Protein AF-A0A087UBI2-F1 (afdb_monomer_lite)

Sequence (78 aa):
MSFLGRARKEDLQNLATELGVQVTADLKIVDLKQKIIESRDYDEVFVKEVLNTIIEDRKEREEREERRRQEEERRRQE

pLDDT: mean 90.72, std 5.61, range [56.94, 95.69]

Secondary structure (DSSP, 8-state):
--GGGGS-HHHHHHHHHHTT----TT--HHHHHHHHHT-TT--HHHHHHHHHHHHHHHHHHHHHHHHHHHHHHHHHH-

Radius of gyration: 16.37 Å; chains: 1; bounding box: 36×21×47 Å

Foldseek 3Di:
DQLLVVDDPVLLQVLCVVLVHDDDPPDDSVNSVVSQCPRPPNDSVVSNVSSVVSVVVVVVVVVVVVVVVVVVVVVVVD

Organism: Stegodyphus mimosarum (NCBI:txid407821)

Structure (mmCIF, N/CA/C/O backbone):
data_AF-A0A087UBI2-F1
#
_entry.id   AF-A0A087UBI2-F1
#
loop_
_atom_site.group_PDB
_atom_site.id
_atom_site.type_symbol
_atom_site.label_atom_id
_atom_site.label_alt_id
_atom_site.label_comp_id
_atom_site.label_asym_id
_atom_site.label_entity_id
_atom_site.label_seq_id
_atom_site.pdbx_PDB_ins_code
_atom_site.Cartn_x
_atom_site.Cartn_y
_atom_site.Cartn_z
_atom_site.occupancy
_atom_site.B_iso_or_equiv
_atom_site.auth_seq_id
_atom_site.auth_comp_id
_atom_site.auth_asym_id
_atom_site.auth_atom_id
_atom_site.pdbx_PDB_model_num
ATOM 1 N N . MET A 1 1 ? 2.308 12.872 13.520 1.00 56.94 1 MET A N 1
ATOM 2 C CA . MET A 1 1 ? 2.035 12.439 12.130 1.00 56.94 1 MET A CA 1
ATOM 3 C C . MET A 1 1 ? 1.645 10.972 12.166 1.00 56.94 1 MET A C 1
ATOM 5 O O . MET A 1 1 ? 2.395 10.201 12.745 1.00 56.94 1 MET A O 1
ATOM 9 N N . SER A 1 2 ? 0.496 10.593 11.603 1.00 76.69 2 SER A N 1
ATOM 10 C CA . SER A 1 2 ? 0.087 9.182 11.509 1.00 76.69 2 SER A CA 1
ATOM 11 C C . SER A 1 2 ? 0.944 8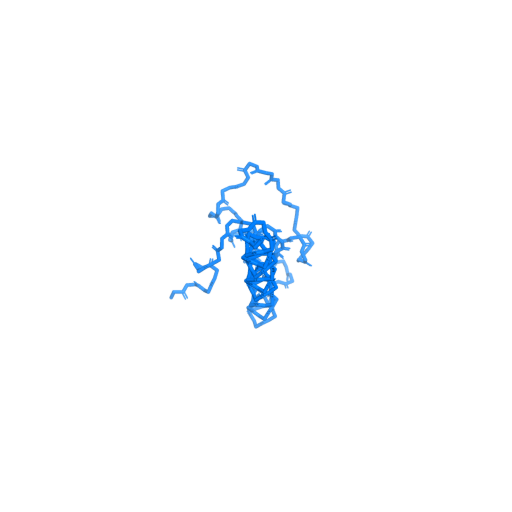.452 10.466 1.00 76.69 2 SER A C 1
ATOM 13 O O . SER A 1 2 ? 1.163 8.985 9.374 1.00 76.69 2 SER A O 1
ATOM 15 N N . PHE A 1 3 ? 1.427 7.247 10.783 1.00 86.00 3 PHE A N 1
ATOM 16 C CA . PHE A 1 3 ? 2.223 6.416 9.867 1.00 86.00 3 PHE A CA 1
ATOM 17 C C . PHE A 1 3 ? 1.432 6.026 8.603 1.00 86.00 3 PHE A C 1
ATOM 19 O O . PHE A 1 3 ? 1.995 6.005 7.509 1.00 86.00 3 PHE A O 1
ATOM 26 N N . LEU A 1 4 ? 0.103 5.896 8.721 1.00 89.38 4 LEU A N 1
ATOM 27 C CA . LEU A 1 4 ? -0.830 5.708 7.602 1.00 89.38 4 LEU A CA 1
ATOM 28 C C . LEU A 1 4 ? -0.794 6.869 6.589 1.00 89.38 4 LEU A C 1
ATOM 30 O O . LEU A 1 4 ? -1.275 6.750 5.465 1.00 89.38 4 LEU A O 1
ATOM 34 N N . GLY A 1 5 ? -0.251 8.030 6.972 1.00 87.56 5 GLY A N 1
ATOM 35 C CA . GLY A 1 5 ? -0.103 9.199 6.106 1.00 87.56 5 GLY A CA 1
ATOM 36 C C . GLY A 1 5 ? 0.827 8.989 4.910 1.00 87.56 5 GLY A C 1
ATOM 37 O O . GLY A 1 5 ? 0.660 9.677 3.909 1.00 87.56 5 GLY A O 1
ATOM 38 N N . ARG A 1 6 ? 1.778 8.052 5.005 1.00 87.31 6 ARG A N 1
ATOM 39 C CA . ARG A 1 6 ? 2.793 7.789 3.969 1.00 87.31 6 ARG A CA 1
ATOM 40 C C . ARG A 1 6 ? 2.379 6.714 2.958 1.00 87.31 6 ARG A C 1
ATOM 42 O O . ARG A 1 6 ? 3.043 6.556 1.938 1.00 87.31 6 ARG A O 1
ATOM 49 N N . ALA A 1 7 ? 1.312 5.983 3.255 1.00 91.12 7 ALA A N 1
ATOM 50 C CA . ALA A 1 7 ? 0.812 4.878 2.453 1.00 91.12 7 ALA A CA 1
ATOM 51 C C . ALA A 1 7 ? -0.047 5.356 1.274 1.00 91.12 7 ALA A C 1
ATOM 53 O O . ALA A 1 7 ? -0.772 6.352 1.381 1.00 91.12 7 ALA A O 1
ATOM 54 N N . ARG A 1 8 ? 0.012 4.630 0.152 1.00 93.00 8 ARG A N 1
ATOM 55 C CA . ARG A 1 8 ? -0.903 4.829 -0.982 1.00 93.00 8 ARG A CA 1
ATOM 56 C C . ARG A 1 8 ? -2.284 4.258 -0.638 1.00 93.00 8 ARG A C 1
ATOM 58 O O . ARG A 1 8 ? -2.436 3.485 0.303 1.00 93.00 8 ARG A O 1
ATOM 65 N N . LYS A 1 9 ? -3.305 4.633 -1.421 1.00 92.38 9 LYS A N 1
ATOM 66 C CA . LYS A 1 9 ? -4.673 4.108 -1.250 1.00 92.38 9 LYS A CA 1
ATOM 67 C C . LYS A 1 9 ? -4.687 2.576 -1.281 1.00 92.38 9 LYS A C 1
ATOM 69 O O . LYS A 1 9 ? -5.282 1.981 -0.397 1.00 92.38 9 LYS A O 1
ATOM 74 N N . GLU A 1 10 ? -3.994 1.974 -2.242 1.00 92.25 10 GLU A N 1
ATOM 75 C CA . GLU A 1 10 ? -3.884 0.518 -2.390 1.00 92.25 10 GLU A CA 1
ATOM 76 C C . GLU A 1 10 ? -3.288 -0.158 -1.146 1.00 92.25 10 GLU A C 1
ATOM 78 O O . GLU A 1 10 ? -3.869 -1.110 -0.636 1.00 92.25 10 GLU A O 1
ATOM 83 N N . ASP A 1 11 ? -2.206 0.390 -0.580 1.00 94.31 11 ASP A N 1
ATOM 84 C CA . ASP A 1 11 ? -1.590 -0.165 0.635 1.00 94.31 11 ASP A CA 1
ATOM 85 C C . ASP A 1 11 ? -2.574 -0.171 1.814 1.00 94.31 11 ASP A C 1
ATOM 87 O O . ASP A 1 11 ? -2.641 -1.128 2.578 1.00 94.31 11 ASP A O 1
ATOM 91 N N . LEU A 1 12 ? -3.361 0.902 1.951 1.00 93.75 12 LEU A N 1
ATOM 92 C CA . LEU A 1 12 ? -4.377 1.023 2.997 1.00 93.7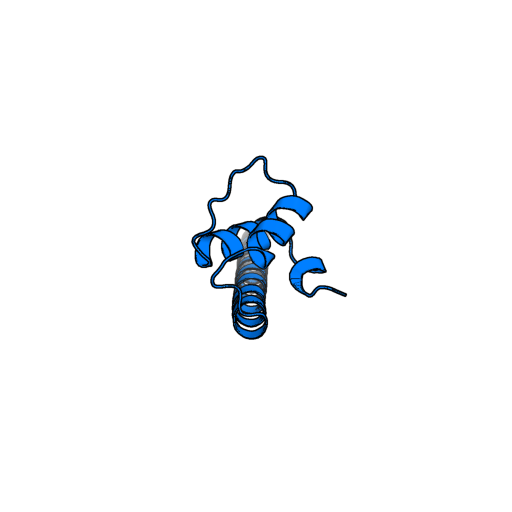5 12 LEU A CA 1
ATOM 93 C C . LEU A 1 12 ? -5.558 0.073 2.764 1.00 93.75 12 LEU A C 1
ATOM 95 O O . LEU A 1 12 ? -6.145 -0.406 3.728 1.00 93.75 12 LEU A O 1
ATOM 99 N N . GLN A 1 13 ? -5.916 -0.204 1.508 1.00 93.62 13 GLN A N 1
ATOM 100 C CA . GLN A 1 13 ? -6.946 -1.189 1.174 1.00 93.62 13 GLN A CA 1
ATOM 101 C C . GLN A 1 13 ? -6.478 -2.611 1.506 1.00 93.62 13 GLN A C 1
ATOM 103 O O . GLN A 1 13 ? -7.239 -3.377 2.096 1.00 93.62 13 GLN A O 1
ATOM 108 N N . ASN A 1 14 ? -5.221 -2.941 1.203 1.00 93.56 14 ASN A N 1
ATOM 109 C CA . ASN A 1 14 ? -4.629 -4.227 1.570 1.00 93.56 14 ASN A CA 1
ATOM 110 C C . ASN A 1 14 ? -4.566 -4.382 3.093 1.00 93.56 14 ASN A C 1
ATOM 112 O O . ASN A 1 14 ? -5.049 -5.373 3.626 1.00 93.56 14 ASN A O 1
ATOM 116 N N . LEU A 1 15 ? -4.085 -3.358 3.803 1.00 93.50 15 LEU A N 1
ATOM 117 C CA . LEU A 1 15 ? -4.029 -3.352 5.264 1.00 93.50 15 LEU A CA 1
ATOM 118 C C . LEU A 1 15 ? -5.413 -3.516 5.908 1.00 93.50 15 LEU A C 1
ATOM 120 O O . LEU A 1 15 ? -5.573 -4.290 6.844 1.00 93.50 15 LEU A O 1
ATOM 124 N N . ALA A 1 16 ? -6.426 -2.804 5.412 1.00 92.69 16 ALA A N 1
ATOM 125 C CA . ALA A 1 16 ? -7.793 -2.957 5.900 1.00 92.69 16 ALA A CA 1
ATOM 126 C C . ALA A 1 16 ? -8.329 -4.379 5.645 1.00 92.69 16 ALA A C 1
ATOM 128 O O . ALA A 1 16 ? -8.968 -4.950 6.523 1.00 92.69 16 ALA A O 1
ATOM 129 N N . THR A 1 17 ? -8.008 -4.976 4.495 1.00 92.00 17 THR A N 1
ATOM 130 C CA . THR A 1 17 ? -8.386 -6.362 4.177 1.00 92.00 17 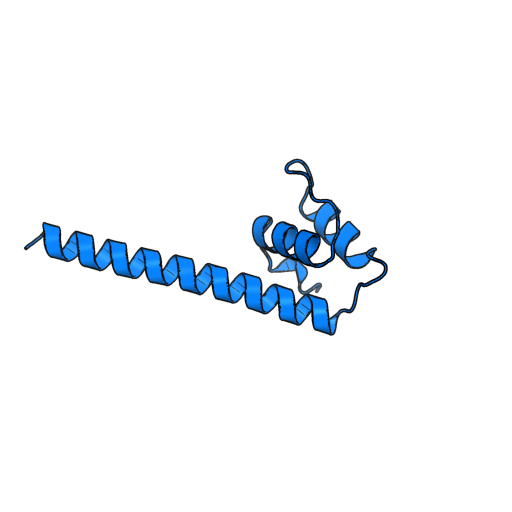THR A CA 1
ATOM 131 C C . THR A 1 17 ? -7.722 -7.366 5.125 1.00 92.00 17 THR A C 1
ATOM 133 O O . THR A 1 17 ? -8.406 -8.256 5.622 1.00 92.00 17 THR A O 1
ATOM 136 N N . GLU A 1 18 ? -6.434 -7.190 5.440 1.00 90.75 18 GLU A N 1
ATOM 137 C CA . GLU A 1 18 ? -5.707 -8.023 6.417 1.00 90.75 18 GLU A CA 1
ATOM 138 C C . GLU A 1 18 ? -6.292 -7.919 7.831 1.00 90.75 18 GLU A C 1
ATOM 140 O O . GLU A 1 18 ? -6.346 -8.896 8.573 1.00 90.75 18 GLU A O 1
ATOM 145 N N . LEU A 1 19 ? -6.812 -6.745 8.194 1.00 90.38 19 LEU A N 1
ATOM 146 C CA . LEU A 1 19 ? -7.517 -6.529 9.459 1.00 90.38 19 LEU A CA 1
ATOM 147 C C . LEU A 1 19 ? -8.971 -7.032 9.441 1.00 90.38 19 LEU A C 1
ATOM 149 O O . LEU A 1 19 ? -9.723 -6.759 10.376 1.00 90.38 19 LEU A O 1
ATOM 153 N N . GLY A 1 20 ? -9.408 -7.710 8.374 1.00 89.50 20 GLY A N 1
ATOM 154 C CA . GLY A 1 20 ? -10.787 -8.183 8.217 1.00 89.50 20 GLY A CA 1
ATOM 155 C C . GLY A 1 20 ? -11.814 -7.059 8.035 1.00 89.50 20 GLY A C 1
ATOM 156 O O . GLY A 1 20 ? -13.020 -7.284 8.152 1.00 89.50 20 GLY A O 1
ATOM 157 N N . VAL A 1 21 ? -11.363 -5.837 7.748 1.00 90.62 21 VAL A N 1
ATOM 158 C CA . VAL A 1 21 ? -12.225 -4.680 7.507 1.00 90.62 21 VAL A CA 1
ATOM 159 C C . VAL A 1 21 ? -12.734 -4.733 6.072 1.00 90.62 21 VAL A C 1
ATOM 161 O O . VAL A 1 21 ? -11.965 -4.823 5.119 1.00 90.62 21 VAL A O 1
ATOM 164 N N . GLN A 1 22 ? -14.050 -4.618 5.895 1.00 88.44 22 GLN A N 1
ATOM 165 C CA . GLN A 1 22 ? -14.642 -4.587 4.563 1.00 88.44 22 GLN A CA 1
ATOM 166 C C . GLN A 1 22 ? -14.234 -3.313 3.809 1.00 88.44 22 GLN A C 1
ATOM 168 O O . GLN A 1 22 ? -14.568 -2.191 4.207 1.00 88.44 22 GLN A O 1
ATOM 173 N N . VAL A 1 23 ? -13.541 -3.507 2.688 1.00 87.75 23 VAL A N 1
ATOM 174 C CA . VAL A 1 23 ? -13.056 -2.438 1.816 1.00 87.75 23 VAL A CA 1
ATOM 175 C C . VAL A 1 23 ? -13.883 -2.397 0.537 1.00 87.75 23 VAL A C 1
ATOM 177 O O . VAL A 1 23 ? -14.016 -3.404 -0.153 1.00 87.75 23 VAL A O 1
ATOM 180 N N . THR A 1 24 ? -14.417 -1.228 0.186 1.00 87.00 24 THR A N 1
ATOM 181 C CA . THR A 1 24 ? -15.020 -0.984 -1.132 1.00 87.00 24 THR A CA 1
ATOM 182 C C . THR A 1 24 ? -14.145 -0.034 -1.949 1.00 87.00 24 THR A C 1
ATOM 184 O O . THR A 1 24 ? -13.384 0.770 -1.399 1.00 87.00 24 THR A O 1
ATOM 187 N N . ALA A 1 25 ? -14.222 -0.128 -3.280 1.00 82.62 25 ALA A N 1
ATOM 188 C CA . ALA A 1 25 ? -13.415 0.690 -4.190 1.00 82.62 25 ALA A CA 1
ATOM 189 C C . ALA A 1 25 ? -13.671 2.204 -4.022 1.00 82.62 25 ALA A C 1
ATOM 191 O O . ALA A 1 25 ? -12.757 3.017 -4.202 1.00 82.62 25 ALA A O 1
ATOM 192 N N . ASP A 1 26 ? -14.882 2.566 -3.594 1.00 88.00 26 ASP A N 1
ATOM 193 C CA . ASP A 1 26 ? -15.345 3.947 -3.435 1.00 88.00 26 ASP A CA 1
ATOM 194 C C . ASP A 1 26 ? -14.831 4.631 -2.161 1.00 88.00 26 ASP A C 1
ATOM 196 O O . ASP A 1 26 ? -14.932 5.854 -2.034 1.00 88.00 26 ASP A O 1
ATOM 200 N N . LEU A 1 27 ? -14.244 3.878 -1.221 1.00 90.38 27 LEU A N 1
ATOM 201 C CA . LEU A 1 27 ? -13.736 4.453 0.024 1.00 90.38 27 LEU A CA 1
ATOM 202 C C . LEU A 1 27 ? -12.626 5.471 -0.252 1.00 90.38 27 LEU A C 1
ATOM 204 O O . LEU A 1 27 ? -11.686 5.234 -1.029 1.00 90.38 27 LEU A O 1
ATOM 208 N N . LYS A 1 28 ? -12.714 6.621 0.421 1.00 91.94 28 LYS A N 1
ATOM 209 C CA . LYS A 1 28 ? -11.650 7.624 0.401 1.00 91.94 28 LYS A CA 1
ATOM 210 C C . LYS A 1 28 ? -10.522 7.185 1.327 1.00 91.94 28 LYS A C 1
ATOM 212 O O . LYS A 1 28 ? -10.718 6.434 2.275 1.00 91.94 28 LYS A O 1
ATOM 217 N N . ILE A 1 29 ? -9.327 7.727 1.095 1.00 91.19 29 ILE A N 1
ATOM 218 C CA . ILE A 1 29 ? -8.152 7.482 1.950 1.00 91.19 29 ILE A CA 1
ATOM 219 C C . ILE A 1 29 ? -8.444 7.828 3.417 1.00 91.19 29 ILE A C 1
ATOM 221 O O . ILE A 1 29 ? -7.971 7.137 4.313 1.00 91.19 29 ILE A O 1
ATOM 225 N N . VAL A 1 30 ? -9.212 8.892 3.663 1.00 91.00 30 VAL A N 1
ATOM 226 C CA . VAL A 1 30 ? -9.601 9.298 5.021 1.00 91.00 30 VAL A CA 1
ATOM 227 C C . VAL A 1 30 ? -10.497 8.240 5.666 1.00 91.00 30 VAL A C 1
ATOM 229 O O . VAL A 1 30 ? -10.215 7.825 6.784 1.00 91.00 30 VAL A O 1
ATOM 232 N N . ASP A 1 31 ? -11.495 7.739 4.935 1.00 91.94 31 ASP A N 1
ATOM 233 C CA . ASP A 1 31 ? -12.419 6.712 5.433 1.00 91.94 31 ASP A CA 1
ATOM 234 C C . ASP A 1 31 ? -11.695 5.386 5.709 1.00 91.94 31 ASP A C 1
ATOM 236 O O . ASP A 1 31 ? -11.960 4.736 6.715 1.00 91.94 31 ASP A O 1
ATOM 240 N N . LEU A 1 32 ? -10.736 5.003 4.855 1.00 92.19 32 LEU A N 1
ATOM 241 C CA . LEU A 1 32 ? -9.898 3.815 5.067 1.00 92.19 32 LEU A CA 1
ATOM 242 C C . LEU A 1 32 ? -9.088 3.926 6.358 1.00 92.19 32 LEU A C 1
ATOM 244 O O . LEU A 1 32 ? -9.101 3.012 7.177 1.00 92.19 32 LEU A O 1
ATOM 248 N N . LYS A 1 33 ? -8.413 5.064 6.560 1.00 91.81 33 LYS A N 1
ATOM 249 C CA . LYS A 1 33 ? -7.627 5.320 7.775 1.00 91.81 33 LYS A CA 1
ATOM 250 C C . LYS A 1 33 ? -8.500 5.250 9.018 1.00 91.81 33 LYS A C 1
ATOM 252 O O . LYS A 1 33 ? -8.098 4.632 9.996 1.00 91.81 33 LYS A O 1
ATOM 257 N N . GLN A 1 34 ? -9.682 5.855 8.952 1.00 92.00 34 GLN A N 1
ATOM 258 C CA . GLN A 1 34 ? -10.620 5.858 10.062 1.00 92.00 34 GLN A CA 1
ATOM 259 C C . GLN A 1 34 ? -11.074 4.434 10.400 1.00 92.00 34 GLN A C 1
ATOM 261 O O . GLN A 1 34 ? -10.945 4.018 11.543 1.00 92.00 34 GLN A O 1
ATOM 266 N N . LYS A 1 35 ? -11.490 3.646 9.401 1.00 92.19 35 LYS A N 1
ATOM 267 C CA . LYS A 1 35 ? -11.925 2.256 9.602 1.00 92.19 35 LYS A CA 1
ATOM 268 C C . LYS A 1 35 ? -10.832 1.338 10.150 1.00 92.19 35 LYS A C 1
ATOM 270 O O . LYS A 1 35 ? -11.139 0.446 10.930 1.00 92.19 35 LYS A O 1
ATOM 275 N N . ILE A 1 36 ? -9.577 1.545 9.747 1.00 91.50 36 ILE A N 1
ATOM 276 C CA . ILE A 1 36 ? -8.430 0.801 10.286 1.00 91.50 36 ILE A CA 1
ATOM 277 C C . ILE A 1 36 ? -8.262 1.105 11.778 1.00 91.50 36 ILE A C 1
ATOM 279 O O . ILE A 1 36 ? -8.152 0.180 12.572 1.00 91.50 36 ILE A O 1
ATOM 283 N N . ILE A 1 37 ? -8.279 2.388 12.153 1.00 90.62 37 ILE A N 1
ATOM 284 C CA . ILE A 1 37 ? -8.097 2.836 13.545 1.00 90.62 37 ILE A CA 1
ATOM 285 C C . ILE A 1 37 ? -9.292 2.441 14.427 1.00 90.62 37 ILE A C 1
ATOM 287 O O . ILE A 1 37 ? -9.118 2.139 15.601 1.00 90.62 37 ILE A O 1
ATOM 291 N N . GLU A 1 38 ? -10.503 2.436 13.869 1.00 90.94 38 GLU A N 1
ATOM 292 C CA . GLU A 1 38 ? -11.735 2.020 14.552 1.00 90.94 38 GLU A CA 1
ATOM 293 C C . GLU A 1 38 ? -11.909 0.496 14.624 1.00 90.94 38 GLU A C 1
ATOM 295 O O . GLU A 1 38 ? -12.868 0.021 15.238 1.00 90.94 38 GLU A O 1
ATOM 300 N N . SER A 1 39 ? -11.015 -0.283 14.004 1.00 89.31 39 SER A N 1
ATOM 301 C CA . SER A 1 39 ? -11.065 -1.739 14.097 1.00 89.31 39 SER A CA 1
ATOM 302 C C . SER A 1 39 ? -10.877 -2.180 15.546 1.00 89.31 39 SER A C 1
ATOM 304 O O . SER A 1 39 ? -9.991 -1.702 16.253 1.00 89.31 39 SER A O 1
ATOM 306 N N . ARG A 1 40 ? -11.699 -3.135 15.990 1.00 87.38 40 ARG A N 1
ATOM 307 C CA . ARG A 1 40 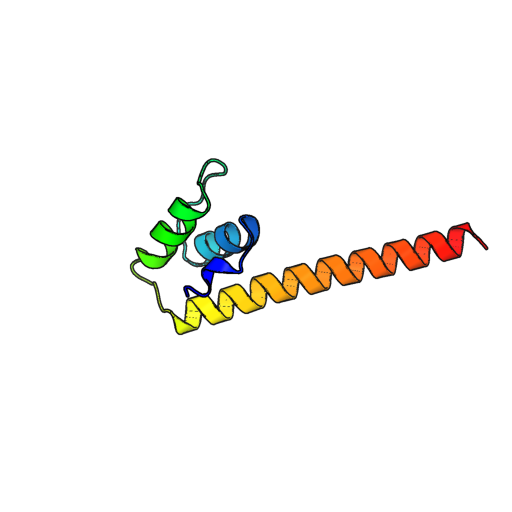? -11.608 -3.702 17.343 1.00 87.38 40 ARG A CA 1
ATOM 308 C C . ARG A 1 40 ? -10.244 -4.343 17.608 1.00 87.38 40 ARG A C 1
ATOM 310 O O . ARG A 1 40 ? -9.786 -4.334 18.746 1.00 87.38 40 ARG A O 1
ATOM 317 N N . ASP A 1 41 ? -9.624 -4.859 16.556 1.00 82.25 41 ASP A N 1
ATOM 318 C CA . ASP A 1 41 ? -8.337 -5.547 16.597 1.00 82.25 41 ASP A CA 1
ATOM 319 C C . ASP A 1 41 ? -7.181 -4.616 16.183 1.00 82.25 41 ASP A C 1
ATOM 321 O O . ASP A 1 41 ? -6.113 -5.072 15.778 1.00 82.25 41 ASP A O 1
ATOM 325 N N . TYR A 1 42 ? -7.387 -3.293 16.250 1.00 88.69 42 TYR A N 1
ATOM 326 C CA . TYR A 1 42 ? -6.338 -2.321 15.969 1.00 88.69 42 TYR A CA 1
ATOM 327 C C . TYR A 1 42 ? -5.242 -2.381 17.040 1.00 88.69 42 TYR A C 1
ATOM 329 O O . TYR A 1 42 ? -5.424 -1.941 18.176 1.00 88.69 42 TYR A O 1
ATOM 337 N N . ASP A 1 43 ? -4.074 -2.863 16.633 1.00 91.44 43 ASP A N 1
ATOM 338 C CA . ASP A 1 43 ? -2.821 -2.735 17.368 1.00 91.44 43 ASP A CA 1
ATOM 339 C C . ASP A 1 43 ? -1.855 -1.874 16.547 1.00 91.44 43 ASP A C 1
ATOM 341 O O . ASP A 1 43 ? -1.502 -2.211 15.418 1.00 91.44 43 ASP A O 1
ATOM 345 N N . GLU A 1 44 ? -1.434 -0.731 17.093 1.00 91.12 44 GLU A N 1
ATOM 346 C CA . GLU A 1 44 ? -0.612 0.233 16.353 1.00 91.12 44 GLU A CA 1
ATOM 347 C C . GLU A 1 44 ? 0.720 -0.362 15.873 1.00 91.12 44 GLU A C 1
ATOM 349 O O . GLU A 1 44 ? 1.173 -0.033 14.774 1.00 91.12 44 GLU A O 1
ATOM 354 N N . VAL A 1 45 ? 1.349 -1.231 16.670 1.00 92.50 45 VAL A N 1
ATOM 355 C CA . VAL A 1 45 ? 2.638 -1.844 16.328 1.00 92.50 45 VAL A CA 1
ATOM 356 C C . VAL A 1 45 ? 2.437 -2.855 15.209 1.00 92.50 45 VAL A C 1
ATOM 358 O O . VAL A 1 45 ? 3.109 -2.759 14.183 1.00 92.50 45 VAL A O 1
ATOM 361 N N . PHE A 1 46 ? 1.458 -3.745 15.361 1.00 91.25 46 PHE A N 1
ATOM 362 C CA . PHE A 1 46 ? 1.108 -4.740 14.352 1.00 91.25 46 PHE A CA 1
ATOM 363 C C . PHE A 1 46 ? 0.719 -4.084 13.024 1.00 91.25 46 PHE A C 1
ATOM 365 O O . PHE A 1 46 ? 1.278 -4.396 11.976 1.00 91.25 46 PHE A O 1
ATOM 372 N N . VAL A 1 47 ? -0.186 -3.103 13.058 1.00 93.00 47 VAL A N 1
ATOM 373 C CA . VAL A 1 47 ? -0.667 -2.397 11.862 1.00 93.00 47 VAL A CA 1
ATOM 374 C C . VAL A 1 47 ? 0.479 -1.667 11.162 1.00 93.00 47 VAL A C 1
ATOM 376 O O . VAL A 1 47 ? 0.533 -1.621 9.931 1.00 93.00 47 VAL A O 1
ATOM 379 N N . LYS A 1 48 ? 1.422 -1.107 11.924 1.00 93.56 48 LYS A N 1
ATOM 380 C CA . LYS A 1 48 ? 2.615 -0.466 11.368 1.00 93.56 48 LYS A CA 1
ATOM 381 C C . LYS A 1 48 ? 3.556 -1.474 10.712 1.00 93.56 48 LYS A C 1
ATOM 383 O O . LYS A 1 48 ? 4.076 -1.170 9.640 1.00 93.56 48 LYS A O 1
ATOM 388 N N . GLU A 1 49 ? 3.786 -2.632 11.325 1.00 94.44 49 GLU A N 1
ATOM 389 C CA . GLU A 1 49 ? 4.613 -3.697 10.747 1.00 94.44 49 GLU A CA 1
ATOM 390 C C . GLU A 1 49 ? 3.998 -4.236 9.455 1.00 94.44 49 GLU A C 1
ATOM 392 O O . GLU A 1 49 ? 4.663 -4.213 8.420 1.00 94.44 49 GLU A O 1
ATOM 397 N N . VAL A 1 50 ? 2.708 -4.583 9.474 1.00 94.25 50 VAL A N 1
ATOM 398 C CA . VAL A 1 50 ? 1.977 -5.060 8.289 1.00 94.25 50 VAL A CA 1
ATOM 399 C C . VAL A 1 50 ? 2.021 -4.026 7.164 1.00 94.25 50 VAL A C 1
ATOM 401 O O . VAL A 1 50 ? 2.308 -4.362 6.016 1.00 94.25 50 VAL A O 1
ATOM 404 N N . LEU A 1 51 ? 1.800 -2.744 7.474 1.00 94.75 51 LEU A N 1
ATOM 405 C CA . LEU A 1 51 ? 1.876 -1.691 6.464 1.00 94.75 51 LEU A CA 1
ATOM 406 C C . LEU A 1 51 ? 3.275 -1.563 5.853 1.00 94.75 51 LEU A C 1
ATOM 408 O O . LEU A 1 51 ? 3.393 -1.335 4.649 1.00 94.75 51 LEU A O 1
ATOM 412 N N . ASN A 1 52 ? 4.327 -1.672 6.667 1.00 94.88 52 ASN A N 1
ATOM 413 C CA . ASN A 1 52 ? 5.696 -1.606 6.164 1.00 94.88 52 ASN A CA 1
ATOM 414 C C . ASN A 1 52 ? 5.969 -2.761 5.201 1.00 94.88 52 ASN A C 1
ATOM 416 O O . ASN A 1 52 ? 6.459 -2.500 4.106 1.00 94.88 52 ASN A O 1
ATOM 420 N N . THR A 1 53 ? 5.567 -3.984 5.556 1.00 95.38 53 THR A N 1
ATOM 421 C CA . THR A 1 53 ? 5.687 -5.152 4.676 1.00 95.38 53 THR A CA 1
ATOM 422 C C . THR A 1 53 ? 4.940 -4.943 3.361 1.00 95.38 53 THR A C 1
ATOM 424 O O . THR A 1 53 ? 5.523 -5.129 2.301 1.00 95.38 53 THR A O 1
ATOM 427 N N . ILE A 1 54 ? 3.696 -4.450 3.390 1.00 94.75 54 ILE A N 1
ATOM 428 C CA . ILE A 1 54 ? 2.922 -4.159 2.167 1.00 94.75 54 ILE A CA 1
ATOM 429 C C . ILE A 1 54 ? 3.648 -3.139 1.272 1.00 94.75 54 ILE A C 1
ATOM 431 O O . ILE A 1 54 ? 3.706 -3.290 0.049 1.00 94.75 54 ILE A O 1
ATOM 435 N N . ILE A 1 55 ? 4.204 -2.081 1.870 1.00 94.81 55 ILE A N 1
ATOM 436 C CA . ILE A 1 55 ? 4.929 -1.040 1.132 1.00 94.81 55 ILE A CA 1
ATOM 437 C C . ILE A 1 55 ? 6.236 -1.585 0.543 1.00 94.81 55 ILE A C 1
ATOM 439 O O . ILE A 1 55 ? 6.592 -1.207 -0.577 1.00 94.81 55 ILE A O 1
ATOM 443 N N . GLU A 1 56 ? 6.964 -2.411 1.291 1.00 95.25 56 GLU A N 1
ATOM 444 C CA . GLU A 1 56 ? 8.204 -3.052 0.846 1.00 95.25 56 GLU A CA 1
ATOM 445 C C . GLU A 1 56 ? 7.940 -4.027 -0.302 1.00 95.25 56 GLU A C 1
ATOM 447 O O . GLU A 1 56 ? 8.547 -3.868 -1.360 1.00 95.25 56 GLU A O 1
ATOM 452 N N . ASP A 1 57 ? 6.951 -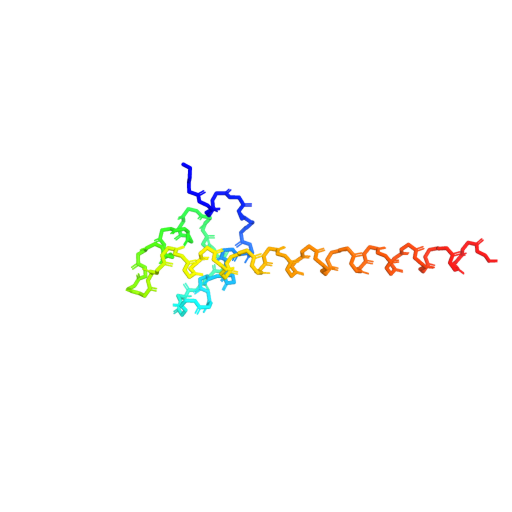4.911 -0.166 1.00 94.69 57 ASP A N 1
ATOM 453 C CA . ASP A 1 57 ? 6.520 -5.840 -1.215 1.00 94.69 57 ASP A CA 1
ATOM 454 C C . ASP A 1 57 ? 6.158 -5.109 -2.511 1.00 94.69 57 ASP A C 1
ATOM 456 O O . ASP A 1 57 ? 6.558 -5.517 -3.606 1.00 94.69 57 ASP A O 1
ATOM 460 N N . ARG A 1 58 ? 5.410 -3.999 -2.417 1.00 94.06 58 ARG A N 1
ATOM 461 C CA . ARG A 1 58 ? 5.066 -3.199 -3.600 1.00 94.06 58 ARG A CA 1
ATOM 462 C C . ARG A 1 58 ? 6.317 -2.636 -4.268 1.00 94.06 58 ARG A C 1
ATOM 464 O O . ARG A 1 58 ? 6.438 -2.718 -5.488 1.00 94.06 58 ARG A O 1
ATOM 471 N N . LYS A 1 59 ? 7.237 -2.061 -3.489 1.00 93.62 59 LYS A N 1
ATOM 472 C CA . LYS A 1 59 ? 8.487 -1.498 -4.022 1.00 93.62 59 LYS A CA 1
ATOM 473 C C . LYS A 1 59 ? 9.349 -2.571 -4.676 1.00 93.62 59 LYS A C 1
ATOM 475 O O . LYS A 1 59 ? 9.878 -2.331 -5.755 1.00 93.62 59 LYS A O 1
ATOM 480 N N . GLU A 1 60 ? 9.465 -3.743 -4.059 1.00 95.69 60 GLU A N 1
ATOM 481 C CA . GLU A 1 60 ? 10.243 -4.849 -4.613 1.00 95.69 60 GLU A CA 1
ATOM 482 C C . GLU A 1 60 ? 9.644 -5.337 -5.939 1.00 95.69 60 GLU A C 1
ATOM 484 O O . GLU A 1 60 ? 10.373 -5.573 -6.904 1.00 95.69 60 GLU A O 1
ATOM 489 N N . ARG A 1 61 ? 8.311 -5.434 -6.029 1.00 93.81 61 ARG A N 1
ATOM 490 C CA . ARG A 1 61 ? 7.617 -5.772 -7.282 1.00 93.81 61 ARG A CA 1
ATOM 491 C C . ARG A 1 61 ? 7.841 -4.720 -8.365 1.00 93.81 61 ARG A C 1
ATOM 493 O O . ARG A 1 61 ? 8.190 -5.096 -9.482 1.00 93.81 61 ARG A O 1
ATOM 500 N N . GLU A 1 62 ? 7.685 -3.436 -8.036 1.00 93.62 62 GLU A N 1
ATOM 501 C CA . GLU A 1 62 ? 7.940 -2.317 -8.957 1.00 93.62 62 GLU A CA 1
ATOM 502 C C . GLU A 1 62 ? 9.391 -2.362 -9.478 1.00 93.62 62 GLU A C 1
ATOM 504 O O . GLU A 1 62 ? 9.617 -2.339 -10.687 1.00 93.62 62 GLU A O 1
ATOM 509 N N . GLU A 1 63 ? 10.375 -2.533 -8.590 1.00 95.56 63 GLU A N 1
ATOM 510 C CA . GLU A 1 63 ? 11.796 -2.603 -8.955 1.00 95.56 63 GLU A CA 1
ATOM 511 C C . GLU A 1 63 ? 12.118 -3.849 -9.797 1.00 95.56 63 GLU A C 1
ATOM 513 O O . GLU A 1 63 ? 12.908 -3.802 -10.745 1.00 95.56 63 GLU A O 1
ATOM 518 N N . ARG A 1 64 ? 11.499 -4.991 -9.483 1.00 95.31 64 ARG A N 1
ATOM 519 C CA . ARG A 1 64 ? 11.677 -6.235 -10.240 1.00 95.31 64 ARG A CA 1
ATOM 520 C C . ARG A 1 64 ? 11.084 -6.137 -11.641 1.00 95.31 64 ARG A C 1
ATOM 522 O O . ARG A 1 64 ? 11.695 -6.641 -12.584 1.00 95.31 64 ARG A O 1
ATOM 529 N N . GLU A 1 65 ? 9.917 -5.517 -11.787 1.00 94.25 65 GLU A N 1
ATOM 530 C CA . GLU A 1 65 ? 9.333 -5.244 -13.099 1.00 94.25 65 GLU A CA 1
ATOM 531 C C . GLU A 1 65 ? 10.191 -4.276 -13.907 1.00 94.25 65 GLU A C 1
ATOM 533 O O . GLU A 1 65 ? 10.433 -4.522 -15.087 1.00 94.25 65 GLU A O 1
ATOM 538 N N . GLU A 1 66 ? 10.691 -3.213 -13.281 1.00 94.50 66 GLU A N 1
ATOM 539 C CA . GLU A 1 66 ? 11.553 -2.243 -13.948 1.00 94.50 66 GLU A CA 1
ATOM 540 C C . GLU A 1 66 ? 12.847 -2.895 -14.449 1.00 94.50 66 GLU A C 1
ATOM 542 O O . GLU A 1 66 ? 13.193 -2.750 -15.622 1.00 94.50 66 GLU A O 1
ATOM 547 N N . ARG A 1 67 ? 13.508 -3.708 -13.613 1.00 94.19 67 ARG A N 1
ATOM 548 C CA . ARG A 1 67 ? 14.694 -4.477 -14.025 1.00 94.19 67 ARG A CA 1
ATOM 549 C C . ARG A 1 67 ? 14.411 -5.399 -15.210 1.00 94.19 67 ARG A C 1
ATOM 551 O O . ARG A 1 67 ? 15.209 -5.445 -16.143 1.00 94.19 67 ARG A O 1
ATOM 558 N N . ARG A 1 68 ? 13.273 -6.104 -15.205 1.00 93.94 68 ARG A N 1
ATOM 559 C CA . ARG A 1 68 ? 12.869 -6.970 -16.328 1.00 93.94 68 ARG A CA 1
ATOM 560 C C . ARG A 1 68 ? 12.647 -6.173 -17.609 1.00 93.94 68 ARG A C 1
ATOM 562 O O . ARG A 1 68 ? 13.140 -6.578 -18.655 1.00 93.94 68 ARG A O 1
ATOM 569 N N . ARG A 1 69 ? 11.960 -5.028 -17.528 1.00 92.88 69 ARG A N 1
ATOM 570 C CA . ARG A 1 69 ? 11.733 -4.148 -18.687 1.00 92.88 69 ARG A CA 1
ATOM 571 C C . ARG A 1 69 ? 13.048 -3.620 -19.258 1.00 92.88 69 ARG A C 1
ATOM 573 O O . ARG A 1 69 ? 13.226 -3.663 -20.468 1.00 92.88 69 ARG A O 1
ATOM 580 N N . GLN A 1 70 ? 13.982 -3.194 -18.4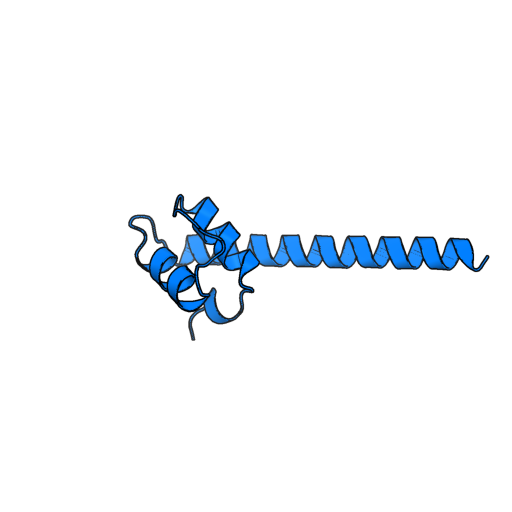05 1.00 92.44 70 GLN A N 1
ATOM 581 C CA . GLN A 1 70 ? 15.307 -2.733 -18.835 1.00 92.44 70 GLN A CA 1
ATOM 582 C C . GLN A 1 70 ? 16.122 -3.849 -19.506 1.00 92.44 70 GLN A C 1
ATOM 584 O O . GLN A 1 70 ? 16.804 -3.604 -20.500 1.00 92.44 70 GLN A O 1
ATOM 589 N N . GLU A 1 71 ? 16.058 -5.079 -18.989 1.00 93.12 71 GLU A N 1
ATOM 590 C CA . GLU A 1 71 ? 16.742 -6.224 -19.598 1.00 93.12 71 GLU A CA 1
ATOM 591 C C . GLU A 1 71 ? 16.122 -6.604 -20.952 1.00 93.12 71 GLU A C 1
ATOM 593 O O . GLU A 1 71 ? 16.848 -6.839 -21.917 1.00 93.12 71 GLU A O 1
ATOM 598 N N . GLU A 1 72 ? 14.791 -6.617 -21.053 1.00 92.69 72 GLU A N 1
ATOM 599 C CA . GLU A 1 72 ? 14.088 -6.848 -22.318 1.00 92.69 72 GLU A CA 1
ATOM 600 C C . GLU A 1 72 ? 14.384 -5.761 -23.355 1.00 92.69 72 GLU A C 1
ATOM 602 O O . GLU A 1 72 ? 14.567 -6.073 -24.529 1.00 92.69 72 GLU A O 1
ATOM 607 N N . GLU A 1 73 ? 14.450 -4.495 -22.943 1.00 92.12 73 GLU A N 1
ATOM 608 C CA . GLU A 1 73 ? 14.775 -3.382 -23.835 1.00 92.12 73 GLU A CA 1
ATOM 609 C C . GLU A 1 73 ? 16.216 -3.477 -24.348 1.00 92.12 73 GLU A C 1
ATOM 611 O O . GLU A 1 73 ? 16.439 -3.348 -25.550 1.00 92.12 73 GLU A O 1
ATOM 616 N N . ARG A 1 74 ? 17.177 -3.807 -23.474 1.00 91.31 74 ARG A N 1
ATOM 617 C CA . ARG A 1 74 ? 18.570 -4.074 -23.871 1.00 91.31 74 ARG A CA 1
ATOM 618 C C . ARG A 1 74 ? 18.669 -5.207 -24.891 1.00 91.31 74 ARG A C 1
ATOM 620 O O . ARG A 1 74 ? 19.308 -5.028 -25.918 1.00 91.31 74 ARG A O 1
ATOM 627 N N . ARG A 1 75 ? 17.970 -6.325 -24.660 1.00 89.50 75 ARG A N 1
ATOM 628 C CA . ARG A 1 75 ? 17.925 -7.471 -25.591 1.00 89.50 75 ARG A CA 1
ATOM 629 C C . ARG A 1 75 ? 17.271 -7.156 -26.941 1.00 89.50 75 ARG A C 1
ATOM 631 O O . ARG A 1 75 ? 17.470 -7.910 -27.881 1.00 89.50 75 ARG A O 1
ATOM 638 N N . ARG A 1 76 ? 16.435 -6.114 -27.034 1.00 87.25 76 ARG A N 1
ATOM 639 C CA . ARG A 1 76 ? 15.813 -5.667 -28.298 1.00 87.25 76 ARG A CA 1
ATOM 640 C C . ARG A 1 76 ? 16.676 -4.671 -29.074 1.00 87.25 76 ARG A C 1
ATOM 642 O O . ARG A 1 76 ? 16.394 -4.442 -30.247 1.00 87.25 76 ARG A O 1
ATOM 649 N N . GLN A 1 77 ? 17.633 -4.024 -28.408 1.00 82.19 77 GLN A N 1
ATOM 650 C CA . GLN A 1 77 ? 18.562 -3.064 -29.013 1.00 82.19 77 GLN A CA 1
ATOM 651 C C . GLN A 1 77 ? 19.885 -3.713 -29.464 1.00 82.19 77 GLN A C 1
ATOM 653 O O . GLN A 1 77 ? 20.636 -3.071 -30.198 1.00 82.19 77 GLN A O 1
ATOM 658 N N . GLU A 1 78 ? 20.153 -4.955 -29.044 1.00 71.31 78 GLU A N 1
ATOM 659 C CA . GLU A 1 78 ? 21.193 -5.852 -29.584 1.00 71.31 78 GLU A CA 1
ATOM 660 C C . GLU A 1 78 ? 20.688 -6.643 -30.800 1.00 71.31 78 GLU A C 1
ATOM 662 O O . GLU A 1 78 ? 21.491 -6.821 -31.745 1.00 71.31 78 GLU A O 1
#